Protein AF-A0A4Y2GBW3-F1 (afdb_monomer_lite)

Organism: Araneus ventricosus (NCBI:txid182803)

Sequence (136 aa):
MLPNFIDSEGEENVQTEEIQLPSLINQLQNTNPMCNTEALQWTAEADDSLTRNKILTDDEIFRRVTAEDDDDVTPVNPIKISHSEAGAALSTSLQWAEEQNFEAHEIMLLRRLRDLAFELKIGTAAQRKITDFFGH

pLDDT: mean 72.15, std 13.99, range [41.78, 93.56]

S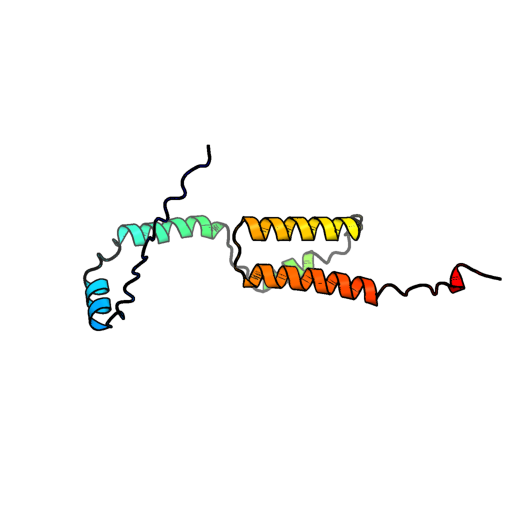econdary structure (DSSP, 8-state):
--------------------HHHHHHHHHHSPPPPHHHHHHHHHHHHHHHTT-PPPPHHHHHHHHHHT-SS-----------HHHHHHHHHHHHHHHHHTT--HHHHHHHHHHHHHHHHHHHHHS----GGGGS--

Radius of gyration: 29.68 Å; chains: 1; bounding box: 64×62×69 Å

Foldseek 3Di:
DDDDDDPPPPPPPPVPPPPDPVNVVVVVVPPDPDPVVVVVVVVVVVVVVVVVVPDDDPVRVVVVVVVVPPPDPPPPPPPPQDPVNVLVVLVVVLVVCVVVVPDPVVSVVSVVVSVVVVVCVVVVPPDDDPVVVVDD

Structure (mmCIF, N/CA/C/O backbone):
data_AF-A0A4Y2GBW3-F1
#
_entry.id   AF-A0A4Y2GBW3-F1
#
loop_
_atom_site.group_PDB
_atom_site.id
_atom_site.type_symbol
_atom_site.label_atom_id
_atom_site.label_alt_id
_atom_site.label_comp_id
_atom_site.label_asym_id
_atom_site.label_entity_id
_atom_site.label_seq_id
_atom_site.pdbx_PDB_ins_code
_atom_site.Cartn_x
_atom_site.Cartn_y
_atom_site.Cartn_z
_atom_site.occupancy
_atom_site.B_iso_or_equiv
_atom_site.auth_seq_id
_atom_site.auth_comp_id
_atom_site.auth_asym_id
_atom_site.auth_atom_id
_atom_site.pdbx_PDB_model_num
ATOM 1 N N . MET A 1 1 ? 18.167 -32.214 29.174 1.00 43.03 1 MET A N 1
ATOM 2 C CA . MET A 1 1 ? 17.053 -31.553 29.878 1.00 43.03 1 MET A CA 1
ATOM 3 C C . MET A 1 1 ? 16.270 -30.778 28.842 1.00 43.03 1 MET A C 1
ATOM 5 O O . MET A 1 1 ? 16.824 -29.866 28.246 1.00 43.03 1 MET A O 1
ATOM 9 N N . LEU A 1 2 ? 15.058 -31.243 28.557 1.00 41.78 2 LEU A N 1
ATOM 10 C CA . LEU A 1 2 ? 14.095 -30.623 27.650 1.00 41.78 2 LEU A CA 1
ATOM 11 C C . LEU A 1 2 ? 12.996 -29.999 28.523 1.00 41.78 2 LEU A C 1
ATOM 13 O O . LEU A 1 2 ? 12.654 -30.613 29.538 1.00 41.78 2 LEU A O 1
ATOM 17 N N . PRO A 1 3 ? 12.464 -28.813 28.193 1.00 46.78 3 PRO A N 1
ATOM 18 C CA . PRO A 1 3 ? 11.337 -28.254 28.923 1.00 46.78 3 PRO A CA 1
ATOM 19 C C . PRO A 1 3 ? 10.087 -29.077 28.601 1.00 46.78 3 PRO A C 1
ATOM 21 O O . PRO A 1 3 ? 9.768 -29.285 27.431 1.00 46.78 3 PRO A O 1
ATOM 24 N N . ASN A 1 4 ? 9.399 -29.550 29.639 1.00 44.25 4 ASN A N 1
ATOM 25 C CA . ASN A 1 4 ? 8.076 -30.151 29.517 1.00 44.25 4 ASN A CA 1
ATOM 26 C C . ASN A 1 4 ? 7.110 -29.110 28.937 1.00 44.25 4 ASN A C 1
ATOM 28 O O . ASN A 1 4 ? 6.801 -28.120 29.599 1.00 44.25 4 ASN A O 1
ATOM 32 N N . PHE A 1 5 ? 6.627 -29.355 27.721 1.00 43.03 5 PHE A N 1
ATOM 33 C CA . PHE A 1 5 ? 5.383 -28.774 27.236 1.00 43.03 5 PHE A CA 1
ATOM 34 C C . PHE A 1 5 ? 4.257 -29.368 28.082 1.00 43.03 5 PHE A C 1
ATOM 36 O O . PHE A 1 5 ? 3.963 -30.557 27.995 1.00 43.03 5 PHE A O 1
ATOM 43 N N . ILE A 1 6 ? 3.681 -28.555 28.960 1.00 54.22 6 ILE A N 1
ATOM 44 C CA . ILE A 1 6 ? 2.339 -28.825 29.457 1.00 54.22 6 ILE A CA 1
ATOM 45 C C . ILE A 1 6 ? 1.419 -28.456 28.295 1.00 54.22 6 ILE A C 1
ATOM 47 O O . ILE A 1 6 ? 1.334 -27.278 27.947 1.00 54.22 6 ILE A O 1
ATOM 51 N N . ASP A 1 7 ? 0.779 -29.454 27.684 1.00 48.16 7 ASP A N 1
ATOM 52 C CA . ASP A 1 7 ? -0.443 -29.244 26.908 1.00 48.16 7 ASP A CA 1
ATOM 53 C C . ASP A 1 7 ? -1.483 -28.682 27.876 1.00 48.16 7 ASP A C 1
ATOM 55 O O . ASP A 1 7 ? -2.190 -29.400 28.581 1.00 48.16 7 ASP A O 1
ATOM 59 N N . SER A 1 8 ? -1.505 -27.358 27.986 1.00 52.88 8 SER A N 1
ATOM 60 C CA . SER A 1 8 ? -2.653 -26.654 28.516 1.00 52.88 8 SER A CA 1
ATOM 61 C C . SER A 1 8 ? -3.664 -26.638 27.383 1.00 52.88 8 SER A C 1
ATOM 63 O O . SER A 1 8 ? -3.712 -25.685 26.606 1.00 52.88 8 SER A O 1
ATOM 65 N N . GLU A 1 9 ? -4.446 -27.713 27.280 1.00 56.31 9 GLU A N 1
ATOM 66 C CA . GLU A 1 9 ? -5.756 -27.686 26.636 1.00 56.31 9 GLU A CA 1
ATOM 67 C C . GLU A 1 9 ? -6.611 -26.666 27.400 1.00 56.31 9 GLU A C 1
ATOM 69 O O . GLU A 1 9 ? -7.402 -26.985 28.284 1.00 56.31 9 GLU A O 1
ATOM 74 N N . GLY A 1 10 ? -6.386 -25.388 27.104 1.00 46.69 10 GLY A N 1
ATOM 75 C CA . GLY A 1 10 ? -7.393 -24.372 27.293 1.00 46.69 10 GLY A CA 1
ATOM 76 C C . GLY A 1 10 ? -8.456 -24.677 26.260 1.00 46.69 10 GLY A C 1
ATOM 77 O O . GLY A 1 10 ? -8.379 -24.186 25.138 1.00 46.69 10 GLY A O 1
ATOM 78 N N . GLU A 1 11 ? -9.412 -25.529 26.623 1.00 48.62 11 GLU A N 1
ATOM 79 C CA . GLU A 1 11 ? -10.741 -25.456 26.041 1.00 48.62 11 GLU A CA 1
ATOM 80 C C . GLU A 1 11 ? -11.204 -24.010 26.237 1.00 48.62 11 GLU A C 1
ATOM 82 O O . GLU A 1 11 ? -11.755 -23.634 27.274 1.00 48.62 11 GLU A O 1
ATOM 87 N N . GLU A 1 12 ? -10.936 -23.162 25.246 1.00 48.06 12 GLU A N 1
ATOM 88 C CA . GLU A 1 12 ? -11.680 -21.935 25.054 1.00 48.06 12 GLU A CA 1
ATOM 89 C C . GLU A 1 12 ? -13.081 -22.381 24.643 1.00 48.06 12 GLU A C 1
ATOM 91 O O . GLU A 1 12 ? -13.456 -22.426 23.473 1.00 48.06 12 GLU A O 1
ATOM 96 N N . ASN A 1 13 ? -13.853 -22.796 25.642 1.00 51.28 13 ASN A N 1
ATOM 97 C CA . ASN A 1 13 ? -15.289 -22.884 25.555 1.00 51.28 13 ASN A CA 1
ATOM 98 C C . ASN A 1 13 ? -15.802 -21.445 25.432 1.00 51.28 13 ASN A C 1
ATOM 100 O O . ASN A 1 13 ? -16.337 -20.874 26.385 1.00 51.28 13 ASN A O 1
ATOM 104 N N . VAL A 1 14 ? -15.605 -20.838 24.259 1.00 51.19 14 VAL A N 1
ATOM 105 C CA . VAL A 1 14 ? -16.474 -19.764 23.800 1.00 51.19 14 VAL A CA 1
ATOM 106 C C . VAL A 1 14 ? -17.823 -20.434 23.620 1.00 51.19 14 VAL A C 1
ATOM 108 O O . VAL A 1 14 ? -18.148 -20.964 22.558 1.00 51.19 14 VAL A O 1
ATOM 111 N N . GLN A 1 15 ? -18.598 -20.456 24.701 1.00 49.34 15 GLN A N 1
ATOM 112 C CA . GLN A 1 15 ? -20.029 -20.653 24.615 1.00 49.34 15 GLN A CA 1
ATOM 113 C C . GLN A 1 15 ? -20.522 -19.518 23.723 1.00 49.34 15 GLN A C 1
ATOM 115 O O . GLN A 1 15 ? -20.682 -18.383 24.166 1.00 49.34 15 GLN A O 1
ATOM 120 N N . THR A 1 16 ? -20.698 -19.798 22.435 1.00 53.94 16 THR A N 1
ATOM 121 C CA . THR A 1 16 ? -21.490 -18.959 21.544 1.00 53.94 16 THR A CA 1
ATOM 122 C C . THR A 1 16 ? -22.936 -19.112 21.992 1.00 53.94 16 THR A C 1
ATOM 124 O O . THR A 1 16 ? -23.729 -19.815 21.367 1.00 53.94 16 THR A O 1
ATOM 127 N N . GLU A 1 17 ? -23.260 -18.523 23.142 1.00 62.84 17 GLU A N 1
ATOM 128 C CA . GLU A 1 17 ? -24.633 -18.271 23.531 1.00 62.84 17 GLU A CA 1
ATOM 129 C C . GLU A 1 17 ? -25.188 -17.343 22.450 1.00 62.84 17 GLU A C 1
ATOM 131 O O . GLU A 1 17 ? -24.776 -16.187 22.340 1.00 62.84 17 GLU A O 1
ATOM 136 N N . GLU A 1 18 ? -26.053 -17.869 21.576 1.00 61.84 18 GLU A N 1
ATOM 137 C CA . GLU A 1 18 ? -26.805 -17.043 20.636 1.00 61.84 18 GLU A CA 1
ATOM 138 C C . GLU A 1 18 ? -27.448 -15.907 21.431 1.00 61.84 18 GLU A C 1
ATOM 140 O O . GLU A 1 18 ? -28.327 -16.131 22.270 1.00 61.84 18 GLU A O 1
ATOM 145 N N . ILE A 1 19 ? -26.979 -14.682 21.198 1.00 67.19 19 ILE A N 1
ATOM 146 C CA . ILE A 1 19 ? -27.462 -13.515 21.921 1.00 67.19 19 ILE A CA 1
ATOM 147 C C . ILE A 1 19 ? -28.933 -13.325 21.549 1.00 67.19 19 ILE A C 1
ATOM 149 O O . ILE A 1 19 ? -29.284 -12.836 20.477 1.00 67.19 19 ILE A O 1
ATOM 153 N N . GLN A 1 20 ? -29.813 -13.724 22.461 1.00 80.44 20 GLN A N 1
ATOM 154 C CA . GLN A 1 20 ? -31.249 -13.514 22.352 1.00 80.44 20 GLN A CA 1
ATOM 155 C C . GLN A 1 20 ? -31.518 -12.001 22.399 1.00 80.44 20 GLN A C 1
ATOM 157 O O . GLN A 1 20 ? -31.187 -11.343 23.388 1.00 80.44 20 GLN A O 1
ATOM 162 N N . LEU A 1 21 ? -32.153 -11.442 21.361 1.00 76.69 21 LEU A N 1
ATOM 163 C CA . LEU A 1 21 ? -32.482 -10.008 21.268 1.00 76.69 21 LEU A CA 1
ATOM 164 C C . LEU A 1 21 ? -33.118 -9.411 22.545 1.00 76.69 21 LEU A C 1
ATOM 166 O O . LEU A 1 21 ? -32.731 -8.304 22.921 1.00 76.69 21 LEU A O 1
ATOM 170 N N . PRO A 1 22 ? -34.024 -10.106 23.268 1.00 80.88 22 PRO A N 1
ATOM 171 C CA . PRO A 1 22 ? -34.566 -9.593 24.529 1.00 80.88 22 PRO A CA 1
ATOM 172 C C . PRO A 1 22 ? -33.505 -9.409 25.625 1.00 80.88 22 PRO A C 1
ATOM 174 O O . PRO A 1 22 ? -33.584 -8.463 26.407 1.00 80.88 22 PRO A O 1
ATOM 177 N N . SER A 1 23 ? -32.500 -10.290 25.674 1.00 81.25 23 SER A N 1
ATOM 178 C CA . SER A 1 23 ? -31.384 -10.199 26.622 1.00 81.25 23 SER A CA 1
ATOM 179 C C . SER A 1 23 ? -30.503 -8.994 26.303 1.00 81.25 23 SER A C 1
ATOM 181 O O . SER A 1 23 ? -30.189 -8.210 27.195 1.00 81.25 23 SER A O 1
ATOM 183 N N . LEU A 1 24 ? -30.191 -8.779 25.022 1.00 79.88 24 LEU A N 1
ATOM 184 C CA . LEU A 1 24 ? -29.400 -7.631 24.578 1.00 79.88 24 LEU A CA 1
ATOM 185 C C . LEU A 1 24 ? -30.091 -6.297 24.895 1.00 79.88 24 LEU A C 1
ATOM 187 O O . LEU A 1 24 ? -29.452 -5.372 25.388 1.00 79.88 24 LEU A O 1
ATOM 191 N N . ILE A 1 25 ? -31.404 -6.204 24.666 1.00 82.94 25 ILE A N 1
ATOM 192 C CA . ILE A 1 25 ? -32.182 -4.994 24.970 1.00 82.94 25 ILE A CA 1
ATOM 193 C C . ILE A 1 25 ? -32.152 -4.696 26.473 1.00 82.94 25 ILE A C 1
ATOM 195 O O . ILE A 1 25 ? -31.901 -3.556 26.860 1.00 82.94 25 ILE A O 1
ATOM 199 N N . ASN A 1 26 ? -32.337 -5.710 27.322 1.00 82.06 26 ASN A N 1
ATOM 200 C CA . ASN A 1 26 ? -32.238 -5.534 28.770 1.00 82.06 26 ASN A CA 1
ATOM 201 C C . ASN A 1 26 ? -30.821 -5.138 29.208 1.00 82.06 26 ASN A C 1
ATOM 203 O O . ASN A 1 26 ? -30.672 -4.318 30.110 1.00 82.06 26 ASN A O 1
ATOM 207 N N . GLN A 1 27 ? -29.773 -5.675 28.581 1.00 80.75 27 GLN A N 1
ATOM 208 C CA . GLN A 1 27 ? -28.391 -5.283 28.879 1.00 80.75 27 GLN A CA 1
ATOM 209 C C . GLN A 1 27 ? -28.129 -3.817 28.517 1.00 80.75 27 GLN A C 1
ATOM 211 O O . GLN A 1 27 ? -27.590 -3.071 29.334 1.00 80.75 27 GLN A O 1
ATOM 216 N N . LEU A 1 28 ? -28.588 -3.369 27.345 1.00 78.38 28 LEU A N 1
ATOM 217 C CA . LEU A 1 28 ? -28.463 -1.973 26.916 1.00 78.38 28 LEU A CA 1
ATOM 218 C C . LEU A 1 28 ? -29.260 -1.017 27.813 1.00 78.38 28 LEU A C 1
ATOM 220 O O . LEU A 1 28 ? -28.779 0.067 28.124 1.00 78.38 28 LEU A O 1
ATOM 224 N N . GLN A 1 29 ? -30.446 -1.422 28.276 1.00 76.56 29 GLN A N 1
ATOM 225 C CA . GLN A 1 29 ? -31.271 -0.614 29.183 1.00 76.56 29 GLN A CA 1
ATOM 226 C C . GLN A 1 29 ? -30.693 -0.504 30.600 1.00 76.56 29 GLN A C 1
ATOM 228 O O . GLN A 1 29 ? -30.919 0.502 31.268 1.00 76.56 29 GLN A O 1
ATOM 233 N N . ASN A 1 30 ? -29.951 -1.517 31.058 1.00 74.62 30 ASN A N 1
ATOM 234 C CA . ASN A 1 30 ? -29.275 -1.512 32.361 1.00 74.62 30 ASN A CA 1
ATOM 235 C C . ASN A 1 30 ? -27.855 -0.928 32.303 1.00 74.62 30 ASN A C 1
ATOM 237 O O . ASN A 1 30 ? -27.193 -0.813 33.336 1.00 74.62 30 ASN A O 1
ATOM 241 N N . THR A 1 31 ? -27.369 -0.570 31.112 1.00 72.75 31 THR A N 1
ATOM 242 C CA . THR A 1 31 ? -26.073 0.089 30.967 1.00 72.75 31 THR A CA 1
ATOM 243 C C . THR A 1 31 ? -26.212 1.534 31.427 1.00 72.75 31 THR A C 1
ATOM 245 O O . THR A 1 31 ? -27.138 2.239 31.030 1.00 72.75 31 THR A O 1
ATOM 248 N N . ASN A 1 32 ? -25.300 1.973 32.294 1.00 75.44 32 ASN A N 1
ATOM 249 C CA . ASN A 1 32 ? -25.318 3.329 32.823 1.00 75.44 32 ASN A CA 1
ATOM 250 C C . ASN A 1 32 ? -25.194 4.319 31.648 1.00 75.44 32 ASN A C 1
ATOM 252 O O . ASN A 1 32 ? -24.198 4.242 30.921 1.00 75.44 32 ASN A O 1
ATOM 256 N N . PRO A 1 33 ? -26.174 5.210 31.408 1.00 69.06 33 PRO A N 1
ATOM 257 C CA . PRO A 1 33 ? -26.061 6.186 30.336 1.00 69.06 33 PRO A CA 1
ATOM 258 C C . PRO A 1 33 ? -24.822 7.042 30.590 1.00 69.06 33 PRO A C 1
ATOM 260 O O . PRO A 1 33 ? -24.597 7.496 31.715 1.00 69.06 33 PRO A O 1
ATOM 263 N N . MET A 1 34 ? -24.007 7.230 29.549 1.00 72.50 34 MET A N 1
ATOM 264 C CA . MET A 1 34 ? -22.829 8.093 29.605 1.00 72.50 34 MET A CA 1
ATOM 265 C C . MET A 1 34 ? -23.225 9.430 30.234 1.00 72.50 34 MET A C 1
ATOM 267 O O . MET A 1 34 ? -24.221 10.043 29.840 1.00 72.50 34 MET A O 1
ATOM 271 N N . CYS A 1 35 ? -22.488 9.847 31.262 1.00 70.94 35 CYS A N 1
ATOM 272 C CA . CYS A 1 35 ? -22.815 11.062 31.989 1.00 70.94 35 CYS A CA 1
ATOM 273 C C . CYS A 1 35 ? -22.751 12.246 31.015 1.00 70.94 35 CYS A C 1
ATOM 275 O O . CYS A 1 35 ? -21.763 12.401 30.297 1.00 70.94 35 CYS A O 1
ATOM 277 N N . ASN A 1 36 ? -23.780 13.101 31.005 1.00 70.81 36 ASN A N 1
ATOM 278 C CA . ASN A 1 36 ? -23.840 14.277 30.127 1.00 70.81 36 ASN A CA 1
ATOM 279 C C . ASN A 1 36 ? -22.575 15.148 30.225 1.00 70.81 36 ASN A C 1
ATOM 281 O O . ASN A 1 36 ? -22.207 15.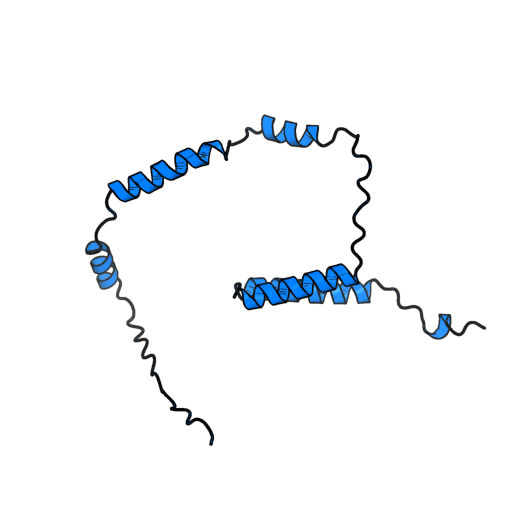800 29.258 1.00 70.81 36 ASN A O 1
ATOM 285 N N . THR A 1 37 ? -21.887 15.137 31.369 1.00 75.12 37 THR A N 1
ATOM 286 C CA . THR A 1 37 ? -20.622 15.851 31.582 1.00 75.12 37 THR A CA 1
ATOM 287 C C . THR A 1 37 ? -19.475 15.298 30.736 1.00 75.12 37 THR A C 1
ATOM 289 O O . THR A 1 37 ? -18.700 16.072 30.190 1.00 75.12 37 THR A O 1
ATOM 292 N N . GLU A 1 38 ? -19.383 13.976 30.593 1.00 74.50 38 GLU A N 1
ATOM 293 C CA . GLU A 1 38 ? -18.376 13.325 29.752 1.00 74.50 38 GLU A CA 1
ATOM 294 C C . GLU A 1 38 ? -18.685 13.608 28.278 1.00 74.50 38 GLU A C 1
ATOM 296 O O . GLU A 1 38 ? -17.815 14.073 27.550 1.00 74.50 38 GLU A O 1
ATOM 301 N N . ALA A 1 39 ? -19.957 13.486 27.871 1.00 70.56 39 ALA A N 1
ATOM 302 C CA . ALA A 1 39 ? -20.416 13.866 26.530 1.00 70.56 39 ALA A CA 1
ATOM 303 C C . ALA A 1 39 ? -20.068 15.325 26.177 1.00 70.56 39 ALA A C 1
ATOM 305 O O . ALA A 1 39 ? -19.584 15.605 25.082 1.00 70.56 39 ALA A O 1
ATOM 306 N N . LEU A 1 40 ? -20.276 16.247 27.122 1.00 73.75 40 LEU A N 1
ATOM 307 C CA . LEU A 1 40 ? -19.938 17.660 26.959 1.00 73.75 40 LEU A CA 1
ATOM 308 C C . LEU A 1 40 ? -18.422 17.890 26.865 1.00 73.75 40 LEU A C 1
ATOM 310 O O . LEU A 1 40 ? -17.986 18.745 26.093 1.00 73.75 40 LEU A O 1
ATOM 314 N N . GLN A 1 41 ? -17.616 17.116 27.594 1.00 73.69 41 GLN A N 1
ATOM 315 C CA . GLN A 1 41 ? -16.156 17.201 27.545 1.00 73.69 41 GLN A CA 1
ATOM 316 C C . GLN A 1 41 ? -15.606 16.787 26.170 1.00 73.69 41 GLN A C 1
ATOM 318 O O . GLN A 1 41 ? -14.779 17.509 25.614 1.00 73.69 41 GLN A O 1
ATOM 323 N N . TRP A 1 42 ? -16.144 15.721 25.563 1.00 70.62 42 TRP A N 1
ATOM 324 C CA . TRP A 1 42 ? -15.810 15.333 24.183 1.00 70.62 42 TRP A CA 1
ATOM 325 C C . TRP A 1 42 ? -16.200 16.408 23.154 1.00 70.62 42 TRP A C 1
ATOM 327 O O . TRP A 1 42 ? -15.474 16.619 22.185 1.00 70.62 42 TRP A O 1
ATOM 337 N N . THR A 1 43 ? -17.317 17.122 23.355 1.00 64.44 43 THR A N 1
ATOM 338 C CA . THR A 1 43 ? -17.714 18.212 22.441 1.00 64.44 43 THR A CA 1
ATOM 339 C C . THR A 1 43 ? -16.868 19.475 22.589 1.00 64.44 43 THR A C 1
ATOM 341 O O . THR A 1 43 ? -16.641 20.161 21.598 1.00 64.44 43 THR A O 1
ATOM 344 N N . ALA A 1 44 ? -16.383 19.779 23.795 1.00 65.69 44 ALA A N 1
ATOM 345 C CA . ALA A 1 44 ? -15.570 20.967 24.045 1.00 65.69 44 ALA A CA 1
ATOM 346 C C . ALA A 1 44 ? -14.133 20.818 23.511 1.00 65.69 44 ALA A C 1
ATOM 348 O O . ALA A 1 44 ? -13.579 21.768 22.969 1.00 65.69 44 ALA A O 1
ATOM 349 N N . GLU A 1 45 ? -13.541 19.623 23.612 1.00 62.59 45 GLU A N 1
ATOM 350 C CA . GLU A 1 45 ? -12.163 19.364 23.161 1.00 62.59 45 GLU A CA 1
ATOM 351 C C . GLU A 1 45 ? -12.028 19.320 21.625 1.00 62.59 45 GLU A C 1
ATOM 353 O O . GLU A 1 45 ? -10.966 19.609 21.070 1.00 62.59 45 GLU A O 1
ATOM 358 N N . ALA A 1 46 ? -13.121 19.038 20.910 1.00 59.94 46 ALA A N 1
ATOM 359 C CA . ALA A 1 46 ? -13.151 19.094 19.451 1.00 59.94 46 ALA A CA 1
ATOM 360 C C . ALA A 1 46 ? -13.123 20.535 18.903 1.00 59.94 46 ALA A C 1
ATOM 362 O O . ALA A 1 46 ? -12.575 20.757 17.819 1.00 59.94 46 ALA A O 1
ATOM 363 N N . ASP A 1 47 ? -13.667 21.505 19.645 1.00 57.53 47 ASP A N 1
ATOM 364 C CA . ASP A 1 47 ? -13.840 22.891 19.186 1.00 57.53 47 ASP A CA 1
ATOM 365 C C . ASP A 1 47 ? -12.500 23.652 19.127 1.00 57.53 47 ASP A C 1
ATOM 367 O O . ASP A 1 47 ? -12.224 24.373 18.167 1.00 57.53 47 ASP A O 1
ATOM 371 N N . ASP A 1 48 ? -11.579 23.387 20.062 1.00 58.16 48 ASP A N 1
ATOM 372 C CA . ASP A 1 48 ? -10.223 23.959 20.020 1.00 58.16 48 ASP A CA 1
ATOM 373 C C . ASP A 1 48 ? -9.408 23.427 18.824 1.00 58.16 48 ASP A C 1
ATOM 375 O O . ASP A 1 48 ? -8.621 24.164 18.222 1.00 58.16 48 ASP A O 1
ATOM 379 N N . SER A 1 49 ? -9.642 22.178 18.396 1.00 57.16 49 SER A N 1
ATOM 380 C CA . SER A 1 49 ? -9.011 21.601 17.196 1.00 57.16 49 SER A CA 1
ATOM 381 C C . SER A 1 49 ? -9.626 22.096 15.876 1.00 57.16 49 SER A C 1
ATOM 383 O O . SER A 1 49 ? -8.988 22.011 14.819 1.00 57.16 49 SER A O 1
ATOM 385 N N . LEU A 1 50 ? -10.841 22.660 15.920 1.00 54.66 50 LEU A N 1
ATOM 386 C CA . LEU A 1 50 ? -11.566 23.157 14.748 1.00 54.66 50 LEU A CA 1
ATOM 387 C C . LEU A 1 50 ? -10.895 24.395 14.138 1.00 54.66 50 LEU A C 1
ATOM 389 O O . LEU A 1 50 ? -10.968 24.602 12.926 1.00 54.66 50 LEU A O 1
ATOM 393 N N . THR A 1 51 ? -10.137 25.159 14.934 1.00 55.06 51 THR A N 1
ATOM 394 C CA . THR A 1 51 ? -9.309 26.270 14.425 1.00 55.06 51 THR A CA 1
ATOM 395 C C . THR A 1 51 ? -8.249 25.827 13.413 1.00 55.06 51 THR A C 1
ATOM 397 O O . THR A 1 51 ? -7.782 26.645 12.618 1.00 55.06 51 THR A O 1
ATOM 400 N N . ARG A 1 52 ? -7.895 24.534 13.377 1.00 54.09 52 ARG A N 1
ATOM 401 C CA . ARG A 1 52 ? -6.959 23.970 12.396 1.00 54.09 52 ARG A CA 1
ATOM 402 C C . ARG A 1 52 ? -7.639 23.476 11.114 1.00 54.09 52 ARG A C 1
ATOM 404 O O . ARG A 1 52 ? -6.982 23.421 10.077 1.00 54.09 52 ARG A O 1
ATOM 411 N N . ASN A 1 53 ? -8.933 23.163 11.153 1.00 67.25 53 ASN A N 1
ATOM 412 C CA . ASN A 1 53 ? -9.683 22.619 10.020 1.00 67.25 53 ASN A CA 1
ATOM 413 C C . ASN A 1 53 ? -10.673 23.657 9.484 1.00 67.25 53 ASN A C 1
ATOM 415 O O . ASN A 1 53 ? -11.890 23.491 9.551 1.00 67.25 53 ASN A O 1
ATOM 419 N N . LYS A 1 54 ? -10.134 24.750 8.933 1.00 74.06 54 LYS A N 1
ATOM 420 C CA . LYS A 1 54 ? -10.931 25.723 8.181 1.00 74.06 54 LYS A CA 1
ATOM 421 C C . LYS A 1 54 ? -11.546 25.024 6.962 1.00 74.06 54 LYS A C 1
ATOM 423 O O . LYS A 1 54 ? -10.818 24.591 6.071 1.00 74.06 54 LYS A O 1
ATOM 428 N N . ILE A 1 55 ? -12.875 24.944 6.907 1.00 78.12 55 ILE A N 1
ATOM 429 C CA . ILE A 1 55 ? -13.596 24.512 5.704 1.00 78.12 55 ILE A CA 1
ATOM 430 C C . ILE A 1 55 ? -13.387 25.594 4.642 1.00 78.12 55 ILE A C 1
ATOM 432 O O . ILE A 1 55 ? -13.759 26.749 4.850 1.00 78.12 55 ILE A O 1
ATOM 436 N N . LEU A 1 56 ? -12.732 25.233 3.539 1.00 84.19 56 LEU A N 1
ATOM 437 C CA . LEU A 1 56 ? -12.495 26.146 2.426 1.00 84.19 56 LEU A CA 1
ATOM 438 C C . LEU A 1 56 ? -13.738 26.229 1.542 1.00 84.19 56 LEU A C 1
ATOM 440 O O . LEU A 1 56 ? -14.392 25.222 1.277 1.00 84.19 56 LEU A O 1
ATOM 444 N N . THR A 1 57 ? -14.029 27.433 1.067 1.00 83.44 57 THR A N 1
ATOM 445 C CA . THR A 1 57 ? -15.057 27.688 0.051 1.00 83.44 57 THR A CA 1
ATOM 446 C C . THR A 1 57 ? -14.514 27.322 -1.336 1.00 83.44 57 THR A C 1
ATOM 448 O O . THR A 1 57 ? -13.302 27.388 -1.549 1.00 83.44 57 THR A O 1
ATOM 451 N N . ASP A 1 58 ? -15.377 26.997 -2.302 1.00 86.06 58 ASP A N 1
ATOM 452 C CA . ASP A 1 58 ? -14.981 26.630 -3.676 1.00 86.06 58 ASP A CA 1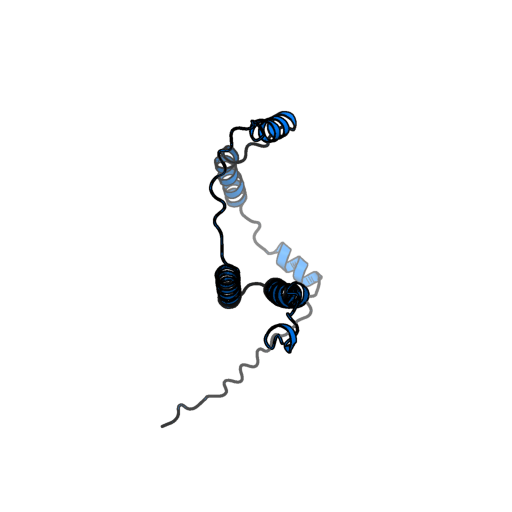
ATOM 453 C C . ASP A 1 58 ? -13.992 27.635 -4.305 1.00 86.06 58 ASP A C 1
ATOM 455 O O . ASP A 1 58 ? -12.987 27.240 -4.899 1.00 86.06 58 ASP A O 1
ATOM 459 N N . ASP A 1 59 ? -14.198 28.937 -4.081 1.00 83.19 59 ASP A N 1
ATOM 460 C CA . ASP A 1 59 ? -13.309 30.011 -4.557 1.00 83.19 59 ASP A CA 1
ATOM 461 C C . ASP A 1 59 ? -11.924 30.018 -3.879 1.00 83.19 59 ASP A C 1
ATOM 463 O O . ASP A 1 59 ? -10.934 30.508 -4.433 1.00 83.19 59 ASP A O 1
ATOM 467 N N . GLU A 1 60 ? -11.834 29.534 -2.641 1.00 84.19 60 GLU A N 1
ATOM 468 C CA . GLU A 1 60 ? -10.570 29.381 -1.914 1.00 84.19 60 GLU A CA 1
ATOM 469 C C . GLU A 1 60 ? -9.813 28.141 -2.401 1.00 84.19 60 GLU A C 1
ATOM 471 O O . GLU A 1 60 ? -8.586 28.179 -2.507 1.00 84.19 60 GLU A O 1
ATOM 476 N N . ILE A 1 61 ? -10.539 27.080 -2.769 1.00 82.31 61 ILE A N 1
ATOM 477 C CA . ILE A 1 61 ? -9.979 25.869 -3.376 1.00 82.31 61 ILE A CA 1
ATOM 478 C C . ILE A 1 61 ? -9.438 26.184 -4.773 1.00 82.31 61 ILE A C 1
ATOM 480 O O . ILE A 1 61 ? -8.268 25.915 -5.041 1.00 82.31 61 ILE A O 1
ATOM 484 N N . PHE A 1 62 ? -10.242 26.810 -5.641 1.00 81.19 62 PHE A N 1
ATOM 485 C CA . PHE A 1 62 ? -9.845 27.113 -7.019 1.00 81.19 62 PHE A CA 1
ATOM 486 C C . PHE A 1 62 ? -8.593 27.989 -7.061 1.00 81.19 62 PHE A C 1
ATOM 488 O O . PHE A 1 62 ? -7.628 27.650 -7.734 1.00 81.19 62 PHE A O 1
ATOM 495 N N . ARG A 1 63 ? -8.555 29.055 -6.254 1.00 78.12 63 ARG A N 1
ATOM 496 C CA . ARG A 1 63 ? -7.397 29.954 -6.148 1.00 78.12 63 ARG A CA 1
ATOM 497 C C . ARG A 1 63 ? -6.129 29.243 -5.690 1.00 78.12 63 ARG A C 1
ATOM 499 O O . ARG A 1 63 ? -5.054 29.566 -6.181 1.00 78.12 63 ARG A O 1
ATOM 506 N N . ARG A 1 64 ? -6.240 28.294 -4.754 1.00 73.31 64 ARG A N 1
ATOM 507 C CA . ARG A 1 64 ? -5.091 27.497 -4.312 1.00 73.31 64 ARG A CA 1
ATOM 508 C C . ARG A 1 64 ? -4.574 26.610 -5.441 1.00 73.31 64 ARG A C 1
ATOM 510 O O . ARG A 1 64 ? -3.370 26.518 -5.617 1.00 73.31 64 ARG A O 1
ATOM 517 N N . VAL A 1 65 ? -5.484 26.031 -6.223 1.00 74.12 65 VAL A N 1
ATOM 518 C CA . VAL A 1 65 ? -5.149 25.225 -7.404 1.00 74.12 65 VAL A CA 1
ATOM 519 C C . VAL A 1 65 ? -4.513 26.077 -8.510 1.00 74.12 65 VAL A C 1
ATOM 521 O O . VAL A 1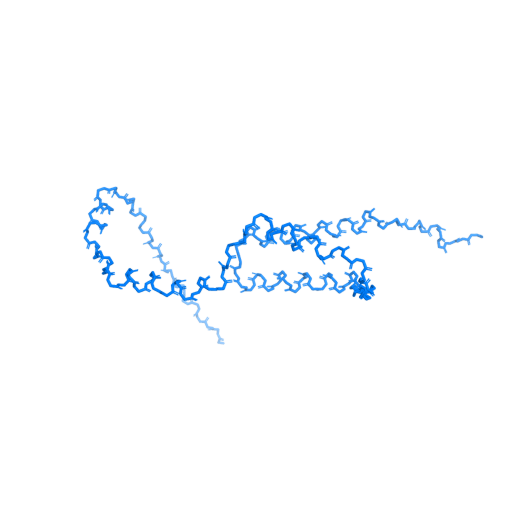 65 ? -3.589 25.612 -9.159 1.00 74.12 65 VAL A O 1
ATOM 524 N N . THR A 1 66 ? -4.955 27.324 -8.717 1.00 64.06 66 THR A N 1
ATOM 525 C CA . THR A 1 66 ? -4.409 28.185 -9.789 1.00 64.06 66 THR A CA 1
ATOM 526 C C . THR A 1 66 ? -3.118 28.914 -9.407 1.00 64.06 66 THR A C 1
ATOM 528 O O . THR A 1 66 ? -2.377 29.319 -10.292 1.00 64.06 66 THR A O 1
ATOM 531 N N . ALA A 1 67 ? -2.838 29.115 -8.115 1.00 60.81 67 ALA A N 1
ATOM 532 C CA . ALA A 1 67 ? -1.619 29.791 -7.656 1.00 60.81 67 ALA A CA 1
ATOM 533 C C . ALA A 1 67 ? -0.371 28.886 -7.658 1.00 60.81 67 ALA A C 1
ATOM 535 O O . ALA A 1 67 ? 0.738 29.398 -7.554 1.00 60.81 67 ALA A O 1
ATOM 536 N N . GLU A 1 68 ? -0.538 27.563 -7.760 1.00 57.19 68 GLU A N 1
ATOM 537 C CA . GLU A 1 68 ? 0.571 26.600 -7.882 1.00 57.19 68 GLU A CA 1
ATOM 538 C C . GLU A 1 68 ? 0.980 26.330 -9.343 1.00 57.19 68 GLU A C 1
ATOM 540 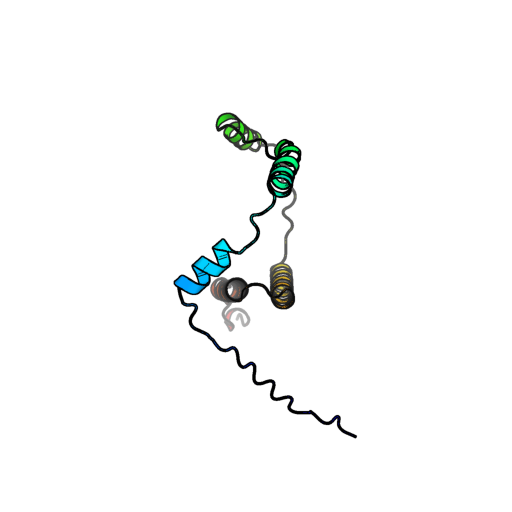O O . GLU A 1 68 ? 1.934 25.592 -9.574 1.00 57.19 68 GLU A O 1
ATOM 545 N N . ASP A 1 69 ? 0.295 26.947 -10.313 1.00 56.12 69 ASP A N 1
ATOM 546 C CA . ASP A 1 69 ? 0.586 26.841 -11.754 1.00 56.12 69 ASP A CA 1
ATOM 547 C C . ASP A 1 69 ? 1.286 28.104 -12.305 1.00 56.12 69 ASP A C 1
ATOM 549 O O . ASP A 1 69 ? 1.401 28.287 -13.513 1.00 56.12 69 ASP A O 1
ATOM 553 N N . ASP A 1 70 ? 1.757 29.001 -11.424 1.00 53.75 70 ASP A N 1
ATOM 554 C CA . ASP A 1 70 ? 2.665 30.088 -11.813 1.00 53.75 70 ASP A CA 1
ATOM 555 C C . ASP A 1 70 ? 4.080 29.513 -11.990 1.00 53.75 70 ASP A C 1
ATOM 557 O O . ASP A 1 70 ? 4.879 29.458 -11.055 1.00 53.75 70 ASP A O 1
ATOM 561 N N . ASP A 1 71 ? 4.288 28.961 -13.188 1.00 61.72 71 ASP A N 1
ATOM 562 C CA . ASP A 1 71 ? 5.489 28.764 -14.020 1.00 61.72 71 ASP A CA 1
ATOM 563 C C . ASP A 1 71 ? 6.868 29.313 -13.539 1.00 61.72 71 ASP A C 1
ATOM 565 O O . ASP A 1 71 ? 7.650 29.845 -14.327 1.00 61.72 71 ASP A O 1
ATOM 569 N N . ASP A 1 72 ? 7.261 29.119 -12.277 1.00 54.59 72 ASP A N 1
ATOM 570 C CA . ASP A 1 72 ? 8.656 29.259 -11.817 1.00 54.59 72 ASP A CA 1
ATOM 571 C C . ASP A 1 72 ? 9.065 28.131 -10.859 1.00 54.59 72 ASP A C 1
ATOM 573 O O . ASP A 1 72 ? 9.694 28.311 -9.813 1.00 54.59 72 ASP A O 1
ATOM 577 N N . VAL A 1 73 ? 8.718 26.899 -11.231 1.00 56.81 73 VAL A N 1
ATOM 578 C CA . VAL A 1 73 ? 9.345 25.718 -10.642 1.00 56.81 73 VAL A CA 1
ATOM 579 C C . VAL A 1 73 ? 10.636 25.469 -11.411 1.00 56.81 73 VAL A C 1
ATOM 581 O O . VAL A 1 73 ? 10.672 24.717 -12.387 1.00 56.81 73 VAL A O 1
ATOM 584 N N . THR A 1 74 ? 11.737 26.081 -10.955 1.00 61.38 74 THR A N 1
ATOM 585 C CA . THR A 1 74 ? 13.069 25.516 -11.223 1.00 61.38 74 THR A CA 1
ATOM 586 C C . THR A 1 74 ? 12.970 24.008 -10.987 1.00 61.38 74 THR A C 1
ATOM 588 O O . THR A 1 74 ? 12.490 23.611 -9.922 1.00 61.38 74 THR A O 1
ATOM 591 N N . PRO A 1 75 ? 13.316 23.146 -11.962 1.00 53.28 75 PRO A N 1
ATOM 592 C CA . PRO A 1 75 ? 13.094 21.720 -11.815 1.00 53.28 75 PRO A CA 1
ATOM 593 C C . PRO A 1 75 ? 13.943 21.242 -10.642 1.00 53.28 75 PRO A C 1
ATOM 595 O O . PRO A 1 75 ? 15.156 21.057 -10.766 1.00 53.28 75 PRO A O 1
ATOM 598 N N . VAL A 1 76 ? 13.298 21.079 -9.483 1.00 57.62 76 VAL A N 1
ATOM 599 C CA . VAL A 1 76 ? 13.855 20.383 -8.333 1.00 57.62 76 VAL A CA 1
ATOM 600 C C . VAL A 1 76 ? 14.244 19.032 -8.886 1.00 57.62 76 VAL A C 1
ATOM 602 O O . VAL A 1 76 ? 13.390 18.267 -9.329 1.00 57.62 76 VAL A O 1
ATOM 605 N N . ASN A 1 77 ? 15.554 18.822 -8.973 1.00 63.12 77 ASN A N 1
ATOM 606 C CA . ASN A 1 77 ? 16.163 17.681 -9.627 1.00 63.12 77 ASN A CA 1
ATOM 607 C C . ASN A 1 77 ? 15.421 16.423 -9.150 1.00 63.12 77 ASN A C 1
ATOM 609 O O . ASN A 1 77 ? 15.495 16.125 -7.953 1.00 63.12 77 ASN A O 1
ATOM 613 N N . PRO A 1 78 ? 14.636 15.747 -10.011 1.00 60.22 78 PRO A N 1
ATOM 614 C CA . PRO A 1 78 ? 13.787 14.663 -9.555 1.00 60.22 78 PRO A CA 1
ATOM 615 C C . PRO A 1 78 ? 14.701 13.629 -8.915 1.00 60.22 78 PRO A C 1
ATOM 617 O O . PRO A 1 78 ? 15.658 13.175 -9.550 1.00 60.22 78 PRO A O 1
ATOM 620 N N . ILE A 1 79 ? 14.461 13.324 -7.637 1.00 70.81 79 ILE A N 1
ATOM 621 C CA . ILE A 1 79 ? 15.244 12.336 -6.898 1.00 70.81 79 ILE A CA 1
ATOM 622 C C . ILE A 1 79 ? 15.140 11.038 -7.697 1.00 70.81 79 ILE A C 1
ATOM 624 O O . ILE A 1 79 ? 14.076 10.426 -7.785 1.00 70.81 79 ILE A O 1
ATOM 628 N N . LYS A 1 80 ? 16.234 10.659 -8.363 1.00 74.44 80 LYS A N 1
ATOM 629 C CA . LYS A 1 80 ? 16.292 9.467 -9.208 1.00 74.44 80 LYS A CA 1
ATOM 630 C C . LYS A 1 80 ? 16.414 8.248 -8.308 1.00 74.44 80 LYS A C 1
ATOM 632 O O . LYS A 1 80 ? 17.506 7.722 -8.121 1.00 74.44 80 LYS A O 1
ATOM 637 N N . ILE A 1 81 ? 15.291 7.820 -7.745 1.00 77.50 81 ILE A N 1
ATOM 638 C CA . ILE A 1 81 ? 15.212 6.566 -7.000 1.00 77.50 81 ILE A CA 1
ATOM 639 C C . ILE A 1 81 ? 15.486 5.435 -7.990 1.00 77.50 81 ILE A C 1
ATOM 641 O O . ILE A 1 81 ? 14.830 5.320 -9.030 1.00 77.50 81 ILE A O 1
ATOM 645 N N . SER A 1 82 ? 16.492 4.612 -7.700 1.00 81.88 82 SER A N 1
ATOM 646 C CA . SER A 1 82 ? 16.793 3.462 -8.552 1.00 81.88 82 SER A CA 1
ATOM 647 C C . SER A 1 82 ? 15.705 2.390 -8.418 1.00 81.88 82 SER A C 1
ATOM 649 O O . SER A 1 82 ? 15.067 2.255 -7.375 1.00 81.88 82 SER A O 1
ATOM 651 N N . HIS A 1 83 ? 15.513 1.557 -9.445 1.00 79.12 83 HIS A N 1
ATOM 652 C CA . HIS A 1 83 ? 14.563 0.437 -9.363 1.00 79.12 83 HIS A CA 1
ATOM 653 C C . HIS A 1 83 ? 14.870 -0.525 -8.205 1.00 79.12 83 HIS A C 1
ATOM 655 O O . HIS A 1 83 ? 13.957 -1.111 -7.627 1.00 79.12 83 HIS A O 1
ATOM 661 N N . SER A 1 84 ? 16.152 -0.698 -7.877 1.00 80.94 84 SER A N 1
ATOM 662 C CA . SER A 1 84 ? 16.599 -1.539 -6.765 1.00 80.94 84 SER A CA 1
ATOM 663 C C . SER A 1 84 ? 16.231 -0.927 -5.415 1.00 80.94 84 SER A C 1
ATOM 665 O O . SER A 1 84 ? 15.783 -1.635 -4.522 1.00 80.94 84 SER A O 1
ATOM 667 N N . GLU A 1 85 ? 16.375 0.390 -5.285 1.00 85.19 85 GLU A N 1
ATOM 668 C CA . GLU A 1 85 ? 16.055 1.142 -4.072 1.00 85.19 85 GLU A CA 1
ATOM 669 C C . GLU A 1 85 ? 14.547 1.216 -3.827 1.00 85.19 85 GLU A C 1
ATOM 671 O O . GLU A 1 85 ? 14.097 0.952 -2.716 1.00 85.19 85 GLU A O 1
ATOM 676 N N . ALA A 1 86 ? 13.752 1.441 -4.877 1.00 85.12 86 ALA A N 1
ATOM 677 C CA . ALA A 1 86 ? 12.295 1.366 -4.793 1.00 85.12 86 ALA A CA 1
ATOM 678 C C . ALA A 1 86 ? 11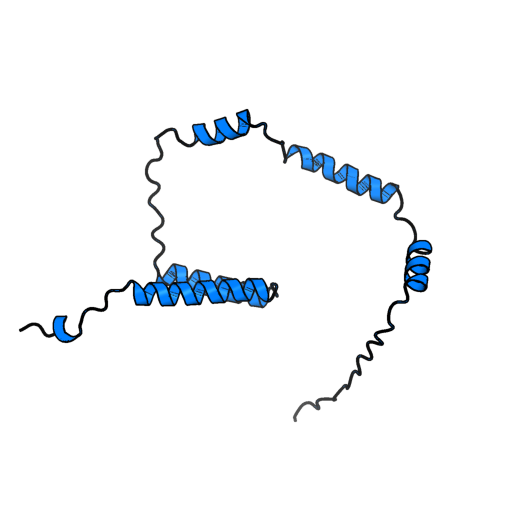.814 -0.040 -4.378 1.00 85.12 86 ALA A C 1
ATOM 680 O O . ALA A 1 86 ? 10.920 -0.175 -3.546 1.00 85.12 86 ALA A O 1
ATOM 681 N N . GLY A 1 87 ? 12.434 -1.096 -4.920 1.00 85.75 87 GLY A N 1
ATOM 682 C CA . GLY A 1 87 ? 12.120 -2.481 -4.556 1.00 85.75 87 GLY A CA 1
ATOM 683 C C . GLY A 1 87 ? 12.508 -2.837 -3.118 1.00 85.75 87 GLY A C 1
ATOM 684 O O . GLY A 1 87 ? 11.754 -3.530 -2.430 1.00 85.75 87 GLY A O 1
ATOM 685 N N . ALA A 1 88 ? 13.654 -2.339 -2.647 1.00 87.50 88 ALA A N 1
ATOM 686 C CA . ALA A 1 88 ? 14.096 -2.507 -1.266 1.00 87.50 88 ALA A CA 1
ATOM 687 C C . ALA A 1 88 ? 13.154 -1.787 -0.292 1.00 87.50 88 ALA A C 1
ATOM 689 O O . ALA A 1 88 ? 12.665 -2.413 0.645 1.00 87.50 88 ALA A O 1
ATOM 690 N N . ALA A 1 89 ? 12.822 -0.522 -0.568 1.00 89.19 89 ALA A N 1
ATOM 691 C CA . ALA A 1 89 ? 11.889 0.258 0.239 1.00 89.19 89 ALA A CA 1
ATOM 692 C C . ALA A 1 89 ? 10.514 -0.421 0.338 1.00 89.19 89 ALA A C 1
ATOM 694 O O . ALA A 1 89 ? 10.002 -0.602 1.439 1.00 89.19 89 ALA A O 1
ATOM 695 N N . LEU A 1 90 ? 9.958 -0.887 -0.787 1.00 88.31 90 LEU A N 1
ATOM 696 C CA . LEU A 1 90 ? 8.678 -1.602 -0.804 1.00 88.31 90 LEU A CA 1
ATOM 697 C C . LEU A 1 90 ? 8.724 -2.901 0.018 1.00 88.31 90 LEU A C 1
ATOM 699 O O . LEU A 1 90 ? 7.767 -3.220 0.721 1.00 88.31 90 LEU A O 1
ATOM 703 N N . SER A 1 91 ? 9.832 -3.644 -0.048 1.00 87.88 91 SER A N 1
ATOM 704 C CA . SER A 1 91 ? 10.005 -4.888 0.716 1.00 87.88 91 SER A CA 1
ATOM 705 C C . SER A 1 91 ? 10.074 -4.622 2.221 1.00 87.88 91 SER A C 1
ATOM 707 O O . SER A 1 91 ? 9.441 -5.333 2.997 1.00 87.88 91 SER A O 1
ATOM 709 N N . THR A 1 92 ? 10.782 -3.567 2.633 1.00 93.31 92 THR A N 1
ATOM 710 C CA . THR A 1 92 ? 10.841 -3.137 4.036 1.00 93.31 92 THR A CA 1
ATOM 711 C C . THR A 1 92 ? 9.482 -2.652 4.535 1.00 93.31 92 THR A C 1
ATOM 713 O O . THR A 1 92 ? 9.076 -3.026 5.631 1.00 93.31 92 THR A O 1
ATOM 716 N N . SER A 1 93 ? 8.741 -1.875 3.737 1.00 89.50 93 SER A N 1
ATOM 717 C CA . SER A 1 93 ? 7.385 -1.441 4.099 1.00 89.50 93 SER A CA 1
ATOM 718 C C . SER A 1 93 ? 6.420 -2.618 4.254 1.00 89.50 93 SER A C 1
ATOM 720 O O . SER A 1 93 ? 5.600 -2.610 5.166 1.00 89.50 93 SER A O 1
ATOM 722 N N . LEU A 1 94 ? 6.531 -3.642 3.401 1.00 89.56 94 LEU A N 1
ATOM 723 C CA . LEU A 1 94 ? 5.718 -4.852 3.511 1.00 89.56 94 LEU A CA 1
ATOM 724 C C . LEU A 1 94 ? 6.033 -5.636 4.793 1.00 89.56 94 LEU A C 1
ATOM 726 O O . LEU A 1 94 ? 5.108 -6.033 5.493 1.00 89.56 94 LEU A O 1
ATOM 730 N N . GLN A 1 95 ? 7.316 -5.815 5.120 1.00 91.88 95 GLN A N 1
ATOM 731 C CA . GLN A 1 95 ? 7.726 -6.470 6.365 1.00 91.88 95 GLN A CA 1
ATOM 732 C C . GLN A 1 95 ? 7.216 -5.701 7.592 1.00 91.88 95 GLN A C 1
ATOM 734 O O . GLN A 1 95 ? 6.662 -6.294 8.512 1.00 91.88 95 GLN A O 1
ATOM 739 N N . TRP A 1 96 ? 7.343 -4.374 7.585 1.00 93.56 96 TRP A N 1
ATOM 740 C CA . TRP A 1 96 ? 6.835 -3.540 8.670 1.00 93.56 96 TRP A CA 1
ATOM 741 C C . TRP A 1 96 ? 5.310 -3.660 8.820 1.00 93.56 96 TRP A C 1
ATOM 743 O O . TRP A 1 96 ? 4.816 -3.771 9.937 1.00 93.56 96 TRP A O 1
ATOM 753 N N . ALA A 1 97 ? 4.558 -3.712 7.716 1.00 89.25 97 ALA A N 1
ATOM 754 C CA . ALA A 1 97 ? 3.108 -3.913 7.757 1.00 89.25 97 ALA A CA 1
ATOM 755 C C . ALA A 1 97 ? 2.714 -5.284 8.347 1.00 89.25 97 ALA A C 1
ATOM 757 O O . ALA A 1 97 ? 1.730 -5.385 9.078 1.00 89.25 97 ALA A O 1
ATOM 758 N N . GLU A 1 98 ? 3.494 -6.335 8.075 1.00 88.19 98 GLU A N 1
ATOM 759 C CA . GLU A 1 98 ? 3.303 -7.660 8.680 1.00 88.19 98 GLU A CA 1
ATOM 760 C C . GLU A 1 98 ? 3.588 -7.643 10.194 1.00 88.19 98 GLU A C 1
ATOM 762 O O . GLU A 1 98 ? 2.830 -8.223 10.968 1.00 88.19 98 GLU A O 1
ATOM 767 N N . GLU A 1 99 ? 4.629 -6.930 10.633 1.00 91.62 99 GLU A N 1
ATOM 768 C CA . GLU A 1 99 ? 5.005 -6.793 12.051 1.00 91.62 99 GLU A CA 1
ATOM 769 C C . GLU A 1 99 ? 4.027 -5.926 12.860 1.00 91.62 99 GLU A C 1
ATOM 771 O O . GLU A 1 99 ? 3.808 -6.175 14.045 1.00 91.62 99 GLU A O 1
ATOM 776 N N . GLN A 1 100 ? 3.426 -4.913 12.234 1.00 91.00 100 GLN A N 1
ATOM 777 C CA . GLN A 1 100 ? 2.414 -4.050 12.853 1.00 91.00 100 GLN A CA 1
ATOM 778 C C . GLN A 1 100 ? 1.003 -4.659 12.841 1.00 91.00 100 GLN A C 1
ATOM 780 O O . GLN A 1 100 ? 0.061 -4.013 13.297 1.00 91.00 100 GLN A O 1
ATOM 785 N N . ASN A 1 101 ? 0.852 -5.896 12.353 1.00 87.88 101 ASN A N 1
ATOM 786 C CA . ASN A 1 101 ? -0.410 -6.634 12.344 1.00 87.88 101 ASN A CA 1
ATOM 787 C C . ASN A 1 101 ? -1.540 -5.908 11.580 1.00 87.88 101 ASN A C 1
ATOM 789 O O . ASN A 1 101 ? -2.686 -5.883 12.034 1.00 87.88 101 ASN A O 1
ATOM 793 N N . PHE A 1 102 ? -1.205 -5.312 10.426 1.00 90.56 102 PHE A N 1
ATOM 794 C CA . PHE A 1 102 ? -2.180 -4.724 9.497 1.00 90.56 102 PHE A CA 1
ATOM 795 C C . PHE A 1 102 ? -3.225 -5.754 9.058 1.00 90.56 102 PHE A C 1
ATOM 797 O O . PHE A 1 102 ? -2.993 -6.968 9.111 1.00 90.56 102 PHE A O 1
ATOM 804 N N . GLU A 1 103 ? -4.376 -5.279 8.579 1.00 90.38 103 GLU A N 1
ATOM 805 C CA . GLU A 1 103 ? -5.422 -6.192 8.152 1.00 90.38 103 GLU A CA 1
ATOM 806 C C . GLU A 1 103 ? -4.945 -7.044 6.968 1.00 90.38 103 GLU A C 1
ATOM 808 O O . GLU A 1 103 ? -4.279 -6.578 6.037 1.00 90.38 103 GLU A O 1
ATOM 813 N N . ALA A 1 104 ? -5.309 -8.330 6.976 1.00 88.69 104 ALA A N 1
ATOM 814 C CA . ALA A 1 104 ? -4.821 -9.296 5.992 1.00 88.69 104 ALA A CA 1
ATOM 815 C C . ALA A 1 104 ? -5.083 -8.859 4.538 1.00 88.69 104 ALA A C 1
ATOM 817 O O . ALA A 1 104 ? -4.309 -9.182 3.634 1.00 88.69 104 ALA A O 1
ATOM 818 N N . HIS A 1 105 ? -6.160 -8.105 4.312 1.00 91.06 105 HIS A N 1
ATOM 819 C CA . HIS A 1 105 ? -6.537 -7.605 2.998 1.00 91.06 105 HIS A CA 1
ATOM 820 C C . HIS A 1 105 ? -5.616 -6.468 2.501 1.00 91.06 105 HIS A C 1
ATOM 822 O O . HIS A 1 105 ? -5.333 -6.399 1.303 1.00 91.06 105 HIS A O 1
ATOM 828 N N . GLU A 1 106 ? -5.073 -5.641 3.398 1.00 87.12 106 GLU A N 1
ATOM 829 C CA . GLU A 1 106 ? -4.114 -4.572 3.083 1.00 87.12 106 GLU A CA 1
ATOM 830 C C . GLU A 1 106 ? -2.738 -5.158 2.743 1.00 87.12 106 GLU A C 1
ATOM 832 O O . GLU A 1 106 ? -2.132 -4.819 1.723 1.00 87.12 106 GLU A O 1
ATOM 837 N N . ILE A 1 107 ? -2.283 -6.135 3.534 1.00 89.81 107 ILE A N 1
ATOM 838 C CA . ILE A 1 107 ? -1.042 -6.881 3.268 1.00 89.81 107 ILE A CA 1
ATOM 839 C C . ILE A 1 107 ? -1.146 -7.628 1.929 1.00 89.81 107 ILE A C 1
ATOM 841 O O . ILE A 1 107 ? -0.196 -7.662 1.140 1.00 89.81 107 ILE A O 1
ATOM 845 N N . MET A 1 108 ? -2.314 -8.205 1.626 1.00 91.38 108 MET A N 1
ATOM 846 C CA . MET A 1 108 ? -2.562 -8.883 0.353 1.00 91.38 108 MET A CA 1
ATOM 847 C C . MET A 1 108 ? -2.465 -7.922 -0.842 1.00 91.38 108 MET A C 1
ATOM 849 O O . MET A 1 108 ? -1.895 -8.295 -1.872 1.00 91.38 108 MET A O 1
ATOM 853 N N . LEU A 1 109 ? -2.959 -6.688 -0.707 1.00 90.81 109 LEU A N 1
ATOM 854 C CA . LEU A 1 109 ? -2.841 -5.660 -1.743 1.00 90.81 109 LEU A CA 1
ATOM 855 C C . LEU A 1 109 ? -1.375 -5.282 -2.001 1.00 90.81 109 LEU A C 1
ATOM 857 O O . LEU A 1 109 ? -0.949 -5.232 -3.157 1.00 90.81 109 LEU A O 1
ATOM 861 N N . LEU A 1 110 ? -0.583 -5.083 -0.944 1.00 88.88 110 LEU A N 1
ATOM 862 C CA . LEU A 1 110 ? 0.843 -4.756 -1.056 1.00 88.88 110 LEU A CA 1
ATOM 863 C C . LEU A 1 110 ? 1.646 -5.879 -1.730 1.00 88.88 110 LEU A C 1
ATOM 865 O O . LEU A 1 110 ? 2.467 -5.618 -2.614 1.00 88.88 110 LEU A O 1
ATOM 869 N N . ARG A 1 111 ? 1.364 -7.143 -1.386 1.00 89.62 111 ARG A N 1
ATOM 870 C CA . ARG A 1 111 ? 1.966 -8.313 -2.052 1.00 89.62 111 ARG A CA 1
ATOM 871 C C . ARG A 1 111 ? 1.600 -8.367 -3.536 1.00 89.62 111 ARG A C 1
ATOM 873 O O . ARG A 1 111 ? 2.477 -8.558 -4.373 1.00 89.62 111 ARG A O 1
ATOM 880 N N . ARG A 1 112 ? 0.329 -8.120 -3.873 1.00 91.31 112 ARG A N 1
ATOM 881 C CA . ARG A 1 112 ? -0.152 -8.082 -5.263 1.00 91.31 112 ARG A CA 1
ATOM 882 C C . ARG A 1 112 ? 0.555 -6.995 -6.074 1.00 91.31 112 ARG A C 1
ATOM 884 O O . ARG A 1 112 ? 0.973 -7.257 -7.196 1.00 91.31 112 ARG A O 1
ATOM 891 N N . LEU A 1 113 ? 0.705 -5.795 -5.513 1.00 87.12 113 LEU A N 1
ATOM 892 C CA . LEU A 1 113 ? 1.405 -4.677 -6.153 1.00 87.12 113 LEU A CA 1
ATOM 893 C C . LEU A 1 113 ? 2.874 -5.002 -6.422 1.00 87.12 113 LEU A C 1
ATOM 895 O O . LEU A 1 113 ? 3.365 -4.745 -7.520 1.00 87.12 113 LEU A O 1
ATOM 899 N N . ARG A 1 114 ? 3.559 -5.611 -5.450 1.00 87.44 114 ARG A N 1
ATOM 900 C CA . ARG A 1 114 ? 4.936 -6.086 -5.614 1.00 87.44 114 ARG A CA 1
ATOM 901 C C . ARG A 1 114 ? 5.043 -7.079 -6.774 1.00 87.44 114 ARG A C 1
ATOM 903 O O . ARG A 1 114 ? 5.898 -6.911 -7.639 1.00 87.44 114 ARG A O 1
ATOM 910 N N . ASP A 1 115 ? 4.178 -8.088 -6.806 1.00 87.75 115 ASP A N 1
ATOM 911 C CA . ASP A 1 115 ? 4.221 -9.136 -7.832 1.00 87.75 115 ASP A CA 1
ATOM 912 C C . ASP A 1 115 ? 3.904 -8.563 -9.225 1.00 87.75 115 ASP A C 1
ATOM 914 O O . ASP A 1 115 ? 4.611 -8.846 -10.191 1.00 87.75 115 ASP A O 1
ATOM 918 N N . LEU A 1 116 ? 2.920 -7.661 -9.319 1.00 86.81 116 LEU A N 1
ATOM 919 C CA . LEU A 1 116 ? 2.607 -6.934 -10.552 1.00 86.81 116 LEU A CA 1
ATOM 920 C C . LEU A 1 116 ? 3.780 -6.072 -11.030 1.00 86.81 116 LEU A C 1
ATOM 922 O O . LEU A 1 116 ? 4.057 -6.037 -12.227 1.00 86.81 116 LEU A O 1
ATOM 926 N N . ALA A 1 117 ? 4.489 -5.400 -10.121 1.00 79.38 117 ALA A N 1
ATOM 927 C CA . ALA A 1 117 ? 5.669 -4.613 -10.465 1.00 79.38 117 ALA A CA 1
ATOM 928 C C . ALA A 1 117 ? 6.809 -5.493 -11.011 1.00 79.38 117 ALA A C 1
ATOM 930 O O . ALA A 1 117 ? 7.503 -5.088 -11.948 1.00 79.38 117 ALA A O 1
ATOM 931 N N . PHE A 1 118 ? 6.989 -6.705 -10.474 1.00 78.19 118 PHE A N 1
ATOM 932 C CA . PHE A 1 118 ? 7.957 -7.671 -10.999 1.00 78.19 118 PHE A CA 1
ATOM 933 C C . PHE A 1 118 ? 7.574 -8.185 -12.392 1.00 78.19 118 PHE A C 1
ATOM 935 O O . PHE A 1 118 ? 8.423 -8.177 -13.285 1.00 78.19 118 PHE A O 1
ATOM 942 N N . GLU A 1 119 ? 6.311 -8.551 -12.607 1.00 79.19 119 GLU A N 1
ATOM 943 C CA . GLU A 1 119 ? 5.803 -8.981 -13.918 1.00 79.19 119 GLU A CA 1
ATOM 944 C C . GLU A 1 119 ? 5.932 -7.870 -14.970 1.00 79.19 119 GLU A C 1
ATOM 946 O O . GLU A 1 119 ? 6.467 -8.087 -16.059 1.00 79.19 119 GLU A O 1
ATOM 951 N N . LEU A 1 120 ? 5.537 -6.638 -14.626 1.00 76.62 120 LEU A N 1
ATOM 952 C CA . LEU A 1 120 ? 5.686 -5.467 -15.495 1.00 76.62 120 LEU A CA 1
ATOM 953 C C . LEU A 1 120 ? 7.150 -5.205 -15.855 1.00 76.62 120 LEU A C 1
ATOM 955 O O . LEU A 1 120 ? 7.454 -4.915 -17.013 1.00 76.62 120 LEU A O 1
ATOM 959 N N . LYS A 1 121 ? 8.076 -5.342 -14.901 1.00 67.50 121 LYS A N 1
ATOM 960 C CA . LYS A 1 121 ? 9.515 -5.185 -15.155 1.00 67.50 121 LYS A CA 1
ATOM 961 C C . LYS A 1 121 ? 10.041 -6.233 -16.141 1.00 67.50 121 LYS A C 1
ATOM 963 O O . LYS A 1 121 ? 10.857 -5.890 -16.995 1.00 67.50 121 LYS A O 1
ATOM 968 N N . ILE A 1 122 ? 9.578 -7.480 -16.048 1.00 61.25 122 ILE A N 1
ATOM 969 C CA . ILE A 1 122 ? 9.975 -8.566 -16.958 1.00 61.25 122 ILE A CA 1
ATOM 970 C C . ILE A 1 122 ? 9.358 -8.366 -18.348 1.00 61.25 122 ILE A C 1
ATOM 972 O O . ILE A 1 122 ? 10.060 -8.511 -19.345 1.00 61.25 122 ILE A O 1
ATOM 976 N N . GLY A 1 123 ? 8.082 -7.976 -18.425 1.00 59.81 123 GLY A N 1
ATOM 977 C CA . GLY A 1 123 ? 7.381 -7.742 -19.691 1.00 59.81 123 GLY A CA 1
ATOM 978 C C . GLY A 1 123 ? 7.849 -6.496 -20.451 1.00 59.81 123 GLY A C 1
ATOM 979 O O . GLY A 1 123 ? 7.793 -6.469 -21.678 1.00 59.81 123 GLY A O 1
ATOM 980 N N . THR A 1 124 ? 8.341 -5.474 -19.743 1.00 56.19 124 THR A N 1
ATOM 981 C CA . THR A 1 124 ? 8.808 -4.210 -20.349 1.00 56.19 124 THR A CA 1
ATOM 982 C C . THR A 1 124 ? 10.280 -4.269 -20.764 1.00 56.19 124 THR A C 1
ATOM 984 O O . THR A 1 124 ? 10.700 -3.573 -21.691 1.00 56.19 124 THR A O 1
ATOM 987 N N . ALA A 1 125 ? 11.092 -5.107 -20.112 1.00 61.19 125 ALA A N 1
ATOM 988 C CA . ALA A 1 125 ? 12.467 -5.334 -20.529 1.00 61.19 125 ALA A CA 1
ATOM 989 C C . ALA A 1 125 ? 12.474 -6.162 -21.822 1.00 61.19 125 ALA A C 1
ATOM 991 O O . ALA A 1 125 ? 12.361 -7.384 -21.782 1.00 61.19 125 ALA A O 1
ATOM 992 N N . ALA A 1 126 ? 12.632 -5.507 -22.978 1.00 62.75 126 ALA A N 1
ATOM 993 C CA . ALA A 1 126 ? 12.924 -6.192 -24.233 1.00 62.75 126 ALA A CA 1
ATOM 994 C C . ALA A 1 126 ? 14.189 -7.045 -24.039 1.00 62.75 126 ALA A C 1
ATOM 996 O O . ALA A 1 126 ? 15.308 -6.525 -24.030 1.00 62.75 126 ALA A O 1
ATOM 997 N N . GLN A 1 127 ? 14.021 -8.351 -23.813 1.00 66.00 127 GLN A N 1
ATOM 998 C CA . GLN A 1 127 ? 15.147 -9.261 -23.659 1.00 66.00 127 GLN A CA 1
ATOM 999 C C . GLN A 1 127 ? 15.939 -9.250 -24.967 1.00 66.00 127 GLN A C 1
ATOM 1001 O O . GLN A 1 127 ? 15.439 -9.680 -26.009 1.00 66.00 127 GLN A O 1
ATOM 1006 N N . ARG A 1 128 ? 17.178 -8.741 -24.920 1.00 70.94 128 ARG A N 1
ATOM 1007 C CA . ARG A 1 128 ? 18.126 -8.903 -26.028 1.00 70.94 128 ARG A CA 1
ATOM 1008 C C . ARG A 1 128 ? 18.263 -10.388 -26.315 1.00 70.94 128 ARG A C 1
ATOM 1010 O O . ARG A 1 128 ? 18.447 -11.183 -25.389 1.00 70.94 128 ARG A O 1
ATOM 1017 N N . LYS A 1 129 ? 18.161 -10.764 -27.588 1.00 76.12 129 LYS A N 1
ATOM 1018 C CA . LYS A 1 129 ? 18.348 -12.161 -27.966 1.00 76.12 129 LYS A CA 1
ATOM 1019 C C . LYS A 1 129 ? 19.792 -12.516 -27.663 1.00 76.12 129 LYS A C 1
ATOM 1021 O O . LYS A 1 129 ? 20.693 -11.712 -27.880 1.00 76.12 129 LYS A O 1
ATOM 1026 N N . ILE A 1 130 ? 20.027 -13.731 -27.176 1.00 74.81 130 ILE A N 1
ATOM 1027 C CA . ILE A 1 130 ? 21.387 -14.173 -26.840 1.00 74.81 130 ILE A CA 1
ATOM 1028 C C . ILE A 1 130 ? 22.324 -14.073 -28.060 1.00 74.81 130 ILE A C 1
ATOM 1030 O O . ILE A 1 130 ? 23.512 -13.818 -27.913 1.00 74.81 130 ILE A O 1
ATOM 1034 N N . THR A 1 131 ? 21.762 -14.176 -29.270 1.00 75.94 131 THR A N 1
ATOM 1035 C CA . THR A 1 131 ? 22.441 -13.983 -30.558 1.00 75.94 131 THR A CA 1
ATOM 1036 C C . THR A 1 131 ? 23.019 -12.581 -30.746 1.00 75.94 131 THR A C 1
ATOM 1038 O O . THR A 1 131 ? 24.023 -12.441 -31.432 1.00 75.94 131 THR A O 1
ATOM 1041 N N . ASP A 1 132 ? 22.442 -11.559 -30.110 1.00 77.31 132 ASP A N 1
ATOM 1042 C CA . ASP A 1 132 ? 22.914 -10.171 -30.201 1.00 77.31 132 ASP A CA 1
ATOM 1043 C C . ASP A 1 132 ? 24.248 -9.970 -29.452 1.00 77.31 132 ASP A C 1
ATOM 1045 O O . ASP A 1 132 ? 24.947 -8.988 -29.689 1.00 77.31 132 ASP A O 1
ATOM 1049 N N . PHE A 1 133 ? 24.622 -10.898 -28.560 1.00 75.12 133 PHE A N 1
ATOM 1050 C CA . PHE A 1 133 ? 25.911 -10.892 -27.856 1.00 75.12 133 PHE A CA 1
ATOM 1051 C C . PHE A 1 133 ? 27.030 -11.601 -28.628 1.00 75.12 133 PHE A C 1
ATOM 1053 O O . PHE A 1 133 ? 28.201 -11.367 -28.342 1.00 75.12 133 PHE A O 1
ATOM 1060 N N . PHE A 1 134 ? 26.688 -12.445 -29.604 1.00 79.06 134 PHE A N 1
ATOM 1061 C CA . PHE A 1 134 ? 27.641 -13.261 -30.365 1.00 79.06 134 PHE A CA 1
ATOM 1062 C C . PHE A 1 134 ? 27.852 -12.748 -31.797 1.00 79.06 134 PHE A C 1
ATOM 1064 O O . PHE A 1 134 ? 28.081 -13.550 -32.697 1.00 79.06 134 PHE A O 1
ATOM 1071 N N . GLY A 1 135 ? 27.747 -11.431 -32.017 1.00 68.31 135 GLY A N 1
ATOM 1072 C CA . GLY A 1 135 ? 27.868 -10.811 -33.341 1.00 68.31 135 GLY A CA 1
ATOM 1073 C C . GLY A 1 135 ? 29.030 -11.365 -34.182 1.00 68.31 135 GLY A C 1
ATOM 1074 O O . GLY A 1 135 ? 30.154 -11.479 -33.690 1.00 68.31 135 GLY A O 1
ATOM 1075 N N . HIS A 1 136 ? 28.715 -11.723 -35.432 1.00 53.22 136 HIS A N 1
ATOM 1076 C CA . HIS A 1 136 ? 29.666 -12.050 -36.499 1.00 53.22 136 HIS A CA 1
ATOM 1077 C C . HIS A 1 136 ? 30.334 -10.795 -37.063 1.00 53.22 136 HIS A C 1
ATOM 1079 O O . HIS A 1 136 ? 29.636 -9.759 -37.162 1.00 53.22 136 HIS A O 1
#